Protein AF-A0AA88Z755-F1 (afdb_monomer_lite)

Sequence (89 aa):
MYEYVDHVLATYFGSSAETSEEEAISLLSGNIKNNEVFASGLRADVGRALQDSGYSWKDALEQYEVAFFDTEDDARSYAKRILWDSLFI

Secondary structure (DSSP, 8-state):
--HHHHHHIIIIISGGG-S-HHHHHHHHHHHHHH-HHHHHHHHHHHHHHHH-TT--HHHHHHHTTS---SSHHHHHHHHIIIIIGGG--

Radius of gyration: 11.94 Å; chains: 1; bounding box: 30×22×28 Å

Foldseek 3Di:
DLVLLLCLLQDQQFPVNPDDLVVSLVVLLVCVVVDVPSLVSLQVSLVVLLVDPPRQLQCSNVVRVRDHDPDSVVSSVVSCVSRVVSSVD

Structure (mmCIF, N/CA/C/O backbone):
data_AF-A0AA88Z755-F1
#
_entry.id   AF-A0AA88Z755-F1
#
loop_
_atom_site.group_PDB
_atom_site.id
_atom_site.type_symbol
_atom_site.label_atom_id
_atom_site.label_alt_id
_atom_site.label_comp_id
_atom_site.label_asym_id
_atom_site.label_entity_id
_atom_site.label_seq_id
_atom_site.pdbx_PDB_ins_code
_atom_site.Cartn_x
_atom_site.Cartn_y
_atom_site.Cartn_z
_atom_site.occupancy
_atom_site.B_iso_or_equiv
_atom_site.auth_seq_id
_atom_site.auth_comp_id
_atom_site.auth_asym_id
_atom_site.auth_atom_id
_atom_site.pdbx_PDB_model_num
ATOM 1 N N . MET A 1 1 ? -5.691 -10.582 -8.337 1.00 67.56 1 MET A N 1
ATOM 2 C CA . MET A 1 1 ? -4.632 -10.711 -7.322 1.00 67.56 1 MET A CA 1
ATOM 3 C C . MET A 1 1 ? -3.567 -9.699 -7.689 1.00 67.56 1 MET A C 1
ATOM 5 O O . MET A 1 1 ? -3.276 -9.599 -8.877 1.00 67.56 1 MET A O 1
ATOM 9 N N . TYR A 1 2 ? -3.117 -8.888 -6.738 1.00 87.25 2 TYR A N 1
ATOM 10 C CA . TYR A 1 2 ? -2.219 -7.760 -6.993 1.00 87.25 2 TYR A CA 1
ATOM 11 C C . TYR A 1 2 ? -0.806 -8.157 -6.580 1.00 87.25 2 TYR A C 1
ATOM 13 O O . TYR A 1 2 ? -0.317 -7.766 -5.526 1.00 87.25 2 TYR A O 1
ATOM 21 N N . GLU A 1 3 ? -0.178 -8.993 -7.406 1.00 88.44 3 GLU A N 1
ATOM 22 C CA . GLU A 1 3 ? 1.079 -9.673 -7.080 1.00 88.44 3 GLU A CA 1
ATOM 23 C C . GLU A 1 3 ? 2.205 -8.697 -6.721 1.00 88.44 3 GLU A C 1
ATOM 25 O O . GLU A 1 3 ? 3.018 -8.996 -5.848 1.00 88.44 3 GLU A O 1
ATOM 30 N N . TYR A 1 4 ? 2.244 -7.510 -7.337 1.00 90.00 4 TYR A N 1
ATOM 31 C CA . TYR A 1 4 ? 3.245 -6.498 -6.993 1.00 90.00 4 TYR A CA 1
ATOM 32 C C . TYR A 1 4 ? 2.983 -5.860 -5.627 1.00 90.00 4 TYR A C 1
ATOM 34 O O . TYR A 1 4 ? 3.933 -5.576 -4.901 1.00 90.00 4 TYR A O 1
ATOM 42 N N . VAL A 1 5 ? 1.714 -5.640 -5.270 1.00 90.44 5 VAL A N 1
ATOM 43 C CA . VAL A 1 5 ? 1.331 -5.102 -3.956 1.00 90.44 5 VAL A CA 1
ATOM 44 C C . VAL A 1 5 ? 1.666 -6.117 -2.873 1.00 90.44 5 VAL A C 1
ATOM 46 O O . VAL A 1 5 ? 2.393 -5.778 -1.945 1.00 90.44 5 VAL A O 1
ATOM 49 N N . ASP A 1 6 ? 1.222 -7.363 -3.035 1.00 89.75 6 ASP A N 1
ATOM 50 C CA . ASP A 1 6 ? 1.534 -8.470 -2.126 1.00 89.75 6 ASP A CA 1
ATOM 51 C C . ASP A 1 6 ? 3.047 -8.632 -1.941 1.00 89.75 6 ASP A C 1
ATOM 53 O O . ASP A 1 6 ? 3.546 -8.682 -0.818 1.00 89.75 6 ASP A O 1
ATOM 57 N N . HIS A 1 7 ? 3.805 -8.637 -3.043 1.00 89.75 7 HIS A N 1
ATOM 58 C CA . HIS A 1 7 ? 5.256 -8.759 -2.991 1.00 89.75 7 HIS A CA 1
ATOM 59 C C . HIS A 1 7 ? 5.910 -7.605 -2.227 1.00 89.75 7 HIS A C 1
ATOM 61 O O . HIS A 1 7 ? 6.812 -7.841 -1.423 1.00 89.75 7 HIS A O 1
ATOM 67 N N . VAL A 1 8 ? 5.469 -6.363 -2.451 1.00 89.81 8 VAL A N 1
ATOM 68 C CA . VAL A 1 8 ? 6.036 -5.199 -1.763 1.00 89.81 8 VAL A CA 1
ATOM 69 C C . VAL A 1 8 ? 5.700 -5.211 -0.280 1.00 89.81 8 VAL A C 1
ATOM 71 O O . VAL A 1 8 ? 6.593 -4.991 0.538 1.00 89.81 8 VAL A O 1
ATOM 74 N N . LEU A 1 9 ? 4.443 -5.489 0.066 1.00 90.06 9 LEU A N 1
ATOM 75 C CA . LEU A 1 9 ? 4.011 -5.573 1.456 1.00 90.06 9 LEU A CA 1
ATOM 76 C C . LEU A 1 9 ? 4.786 -6.669 2.187 1.00 90.06 9 LEU A C 1
ATOM 78 O O . LEU A 1 9 ? 5.392 -6.380 3.208 1.00 90.06 9 LEU A O 1
ATOM 82 N N . ALA A 1 10 ? 4.884 -7.874 1.625 1.00 88.88 10 ALA A N 1
ATOM 83 C CA . ALA A 1 10 ? 5.620 -8.979 2.237 1.00 88.88 10 ALA A CA 1
ATOM 84 C C . ALA A 1 10 ? 7.130 -8.714 2.379 1.00 88.88 10 ALA A C 1
ATOM 86 O O . ALA A 1 10 ? 7.740 -9.137 3.358 1.00 88.88 10 ALA A O 1
ATOM 87 N N . THR A 1 11 ? 7.741 -8.050 1.392 1.00 88.38 11 THR A N 1
ATOM 88 C CA . THR A 1 11 ? 9.207 -7.918 1.303 1.00 88.38 11 THR A CA 1
ATOM 89 C C . THR A 1 11 ? 9.743 -6.704 2.054 1.00 88.38 11 THR A C 1
ATOM 91 O O . THR A 1 11 ? 10.802 -6.798 2.669 1.00 88.38 11 THR A O 1
ATOM 94 N N . TYR A 1 12 ? 9.054 -5.562 1.977 1.00 87.44 12 TYR A N 1
ATOM 95 C CA . TYR A 1 12 ? 9.567 -4.286 2.493 1.00 87.44 12 TYR A CA 1
ATOM 96 C C . TYR A 1 12 ? 8.861 -3.817 3.760 1.00 87.44 12 TYR A C 1
ATOM 98 O O . TYR A 1 12 ? 9.502 -3.205 4.601 1.00 87.44 12 TYR A O 1
ATOM 106 N N . PHE A 1 13 ? 7.556 -4.059 3.889 1.00 85.81 13 PHE A N 1
ATOM 107 C CA . PHE A 1 13 ? 6.754 -3.474 4.971 1.00 85.81 13 PHE A CA 1
ATOM 108 C C . PHE A 1 13 ? 6.279 -4.492 6.004 1.00 85.81 13 PHE A C 1
ATOM 110 O O . PHE A 1 13 ? 5.814 -4.102 7.071 1.00 85.81 13 PHE A O 1
ATOM 117 N N . GLY A 1 14 ? 6.337 -5.781 5.681 1.00 83.19 14 GLY A N 1
ATOM 118 C CA . GLY A 1 14 ? 5.833 -6.828 6.549 1.00 83.19 14 GLY A CA 1
ATOM 119 C C . GLY A 1 14 ? 6.664 -6.947 7.818 1.00 83.19 14 GLY A C 1
ATOM 120 O O . GLY A 1 14 ? 7.826 -6.547 7.857 1.00 83.19 14 GLY A O 1
ATOM 121 N N . SER A 1 15 ? 6.099 -7.578 8.844 1.00 77.25 15 SER A N 1
ATOM 122 C CA . SER A 1 15 ? 6.764 -7.785 10.146 1.00 77.25 15 SER A CA 1
ATOM 123 C C . SER A 1 15 ? 8.131 -8.492 10.037 1.00 77.25 15 SER A C 1
ATOM 125 O O . SER A 1 15 ? 9.013 -8.324 10.876 1.00 77.25 15 SER A O 1
ATOM 127 N N . SER A 1 16 ? 8.359 -9.228 8.943 1.00 71.81 16 SER A N 1
ATOM 128 C CA . SER A 1 16 ? 9.641 -9.880 8.633 1.00 71.81 16 SER A CA 1
ATOM 129 C C . SER A 1 16 ? 10.729 -8.942 8.100 1.00 71.81 16 SER A C 1
ATOM 131 O O . SER A 1 16 ? 11.882 -9.354 8.013 1.00 71.81 16 SER A O 1
ATOM 133 N N . ALA A 1 17 ? 10.392 -7.715 7.702 1.00 69.81 17 ALA A N 1
ATOM 134 C CA . ALA A 1 17 ? 11.313 -6.826 7.005 1.00 69.81 17 ALA A CA 1
ATOM 135 C C . ALA A 1 17 ? 12.359 -6.179 7.930 1.00 69.81 17 ALA A C 1
ATOM 137 O O . ALA A 1 17 ? 13.277 -5.552 7.408 1.00 69.81 17 ALA A O 1
ATOM 138 N N . GLU A 1 18 ? 12.233 -6.307 9.263 1.00 74.94 18 GLU A N 1
ATOM 139 C CA . GLU A 1 18 ? 13.115 -5.729 10.308 1.00 74.94 18 GLU A CA 1
ATOM 140 C C . GLU A 1 18 ? 13.501 -4.246 10.090 1.00 74.94 18 GLU A C 1
ATOM 142 O O . GLU A 1 18 ? 14.426 -3.727 10.714 1.00 74.94 18 GLU A O 1
ATOM 147 N N . THR A 1 19 ? 12.785 -3.544 9.213 1.00 74.88 19 THR A N 1
ATOM 148 C CA . THR A 1 19 ? 13.103 -2.207 8.716 1.00 74.88 19 THR A CA 1
ATOM 149 C C . THR A 1 19 ? 11.991 -1.252 9.104 1.00 74.88 19 THR A C 1
ATOM 151 O O . THR A 1 19 ? 10.815 -1.611 9.165 1.00 74.88 19 THR A O 1
ATOM 154 N N . SER A 1 20 ? 12.369 -0.013 9.409 1.00 83.31 20 SER A N 1
ATOM 155 C CA . SER A 1 20 ? 11.382 1.031 9.693 1.00 83.31 20 SER A CA 1
ATOM 156 C C . SER A 1 20 ? 10.637 1.423 8.413 1.00 83.31 20 SER A C 1
ATOM 158 O O . SER A 1 20 ? 11.201 1.328 7.325 1.00 83.31 20 SER A O 1
ATOM 160 N N . GLU A 1 21 ? 9.410 1.944 8.532 1.00 83.88 21 GLU A N 1
ATOM 161 C CA . GLU A 1 21 ? 8.605 2.416 7.386 1.00 83.88 21 GLU A CA 1
ATOM 162 C C . GLU A 1 21 ? 9.407 3.347 6.456 1.00 83.88 21 GLU A C 1
ATOM 164 O O . GLU A 1 21 ? 9.366 3.202 5.238 1.00 83.88 21 GLU A O 1
ATOM 169 N N . GLU A 1 22 ? 10.197 4.266 7.020 1.00 84.06 22 GLU A N 1
ATOM 170 C CA . GLU A 1 22 ? 11.028 5.194 6.242 1.00 84.06 22 GLU A CA 1
ATOM 171 C C . GLU A 1 22 ? 12.144 4.487 5.454 1.00 84.06 22 GLU A C 1
ATOM 173 O O . GLU A 1 22 ? 12.430 4.850 4.310 1.00 84.06 22 GLU A O 1
ATOM 178 N N . GLU A 1 23 ? 12.760 3.451 6.030 1.00 86.12 23 GLU A N 1
ATOM 179 C CA . GLU A 1 23 ? 13.761 2.640 5.330 1.00 86.12 23 GLU A CA 1
ATOM 180 C C . GLU A 1 23 ? 13.114 1.796 4.234 1.00 86.12 23 GLU A C 1
ATOM 182 O O . GLU A 1 23 ? 13.633 1.749 3.118 1.00 86.12 23 GLU A O 1
ATOM 187 N N . ALA A 1 24 ? 11.953 1.203 4.512 1.00 87.75 24 ALA A N 1
ATOM 188 C CA . ALA A 1 24 ? 11.168 0.454 3.538 1.00 87.75 24 ALA A CA 1
ATOM 189 C C . ALA A 1 24 ? 10.782 1.328 2.334 1.00 87.75 24 ALA A C 1
ATOM 191 O O . ALA A 1 24 ? 10.981 0.922 1.187 1.00 87.75 24 ALA A O 1
ATOM 192 N N . ILE A 1 25 ? 10.319 2.561 2.574 1.00 87.69 25 ILE A N 1
ATOM 193 C CA . ILE A 1 25 ? 10.020 3.548 1.523 1.00 87.69 25 ILE A CA 1
ATOM 194 C C . ILE A 1 25 ? 11.277 3.887 0.719 1.00 87.69 25 ILE A C 1
ATOM 196 O O . ILE A 1 25 ? 11.222 3.953 -0.511 1.00 87.69 25 ILE A O 1
ATOM 200 N N . SER A 1 26 ? 12.418 4.082 1.383 1.00 87.56 26 SER A N 1
ATOM 201 C CA . SER A 1 26 ? 13.687 4.396 0.717 1.00 87.56 26 SER A CA 1
ATOM 202 C C . SER A 1 26 ? 14.169 3.241 -0.172 1.00 87.56 26 SER A C 1
ATOM 204 O O . SER A 1 26 ? 14.534 3.453 -1.333 1.00 87.56 26 SER A O 1
ATOM 206 N N . LEU A 1 27 ? 14.089 2.001 0.322 1.00 88.44 27 LEU A N 1
ATOM 207 C CA . LEU A 1 27 ? 14.419 0.783 -0.425 1.00 88.44 27 LEU A CA 1
ATOM 208 C C . LEU A 1 27 ? 13.476 0.570 -1.612 1.00 88.44 27 LEU A C 1
ATOM 210 O O . LEU A 1 27 ? 13.936 0.303 -2.727 1.00 88.44 27 LEU A O 1
ATOM 214 N N . LEU A 1 28 ? 12.170 0.735 -1.394 1.00 88.94 28 LEU A N 1
ATOM 215 C CA . LEU A 1 28 ? 11.156 0.653 -2.439 1.00 88.94 28 LEU A CA 1
ATOM 216 C C . LEU A 1 28 ? 11.414 1.705 -3.525 1.00 88.94 28 LEU A C 1
ATOM 218 O O . LEU A 1 28 ? 11.473 1.366 -4.705 1.00 88.94 28 LEU A O 1
ATOM 222 N N . SER A 1 29 ? 11.633 2.961 -3.132 1.00 87.50 29 SER A N 1
ATOM 223 C CA . SER A 1 29 ? 11.927 4.072 -4.047 1.00 87.50 29 SER A CA 1
ATOM 224 C C . SER A 1 29 ? 13.208 3.822 -4.844 1.00 87.50 29 SER A C 1
ATOM 226 O O . SER A 1 29 ? 13.261 4.084 -6.046 1.00 87.50 29 SER A O 1
ATOM 228 N N . GLY A 1 30 ? 14.238 3.262 -4.204 1.00 88.44 30 GLY A N 1
ATOM 229 C CA . GLY A 1 30 ? 15.456 2.820 -4.873 1.00 88.44 30 GLY A CA 1
ATOM 230 C C . GLY A 1 30 ? 15.177 1.748 -5.927 1.00 88.44 30 GLY A C 1
ATOM 231 O O . GLY A 1 30 ? 15.671 1.851 -7.050 1.00 88.44 30 GLY A O 1
ATOM 232 N N . ASN A 1 31 ? 14.353 0.748 -5.610 1.00 88.38 31 ASN A N 1
ATOM 233 C CA . ASN A 1 31 ? 14.003 -0.313 -6.553 1.00 88.38 31 ASN A CA 1
ATOM 234 C C . ASN A 1 31 ? 13.162 0.215 -7.731 1.00 88.38 31 ASN A C 1
ATOM 236 O O . ASN A 1 31 ? 13.473 -0.070 -8.884 1.00 88.38 31 ASN A O 1
ATOM 240 N N . ILE A 1 32 ? 12.171 1.071 -7.460 1.00 88.44 32 ILE A N 1
ATOM 241 C CA . ILE A 1 32 ? 11.355 1.762 -8.475 1.00 88.44 32 ILE A CA 1
ATOM 242 C C . ILE A 1 32 ? 12.247 2.559 -9.440 1.00 88.44 32 ILE A C 1
ATOM 244 O O . ILE A 1 32 ? 12.063 2.479 -10.653 1.00 88.44 32 ILE A O 1
ATOM 248 N N . LYS A 1 33 ? 13.247 3.289 -8.925 1.00 86.94 33 LYS A N 1
ATOM 249 C CA . LYS A 1 33 ? 14.179 4.088 -9.744 1.00 86.94 33 LYS A CA 1
ATOM 250 C C . LYS A 1 33 ? 15.116 3.238 -10.601 1.00 86.94 33 LYS A C 1
ATOM 252 O O . LYS A 1 33 ? 15.501 3.671 -11.683 1.00 86.94 33 LYS A O 1
ATOM 257 N N . ASN A 1 34 ? 15.487 2.047 -10.134 1.00 88.06 34 ASN A N 1
ATOM 258 C CA . ASN A 1 34 ? 16.394 1.151 -10.855 1.00 88.06 34 ASN A CA 1
ATOM 259 C C . ASN A 1 34 ? 15.671 0.175 -11.798 1.00 88.06 34 ASN A C 1
ATOM 261 O O . ASN A 1 34 ? 16.308 -0.383 -12.691 1.00 88.06 34 ASN A O 1
ATOM 265 N N . ASN A 1 35 ? 14.365 -0.047 -11.622 1.00 89.25 35 ASN A N 1
ATOM 266 C CA . ASN A 1 35 ? 13.602 -1.037 -12.376 1.00 89.25 35 ASN A CA 1
ATOM 267 C C . ASN A 1 35 ? 12.249 -0.481 -12.851 1.00 89.25 35 ASN A C 1
ATOM 269 O O . ASN A 1 35 ? 11.228 -0.575 -12.170 1.00 89.25 35 ASN A O 1
ATOM 273 N N . GLU A 1 36 ? 12.236 0.042 -14.079 1.00 87.44 36 GLU A N 1
ATOM 274 C CA . GLU A 1 36 ? 11.043 0.631 -14.701 1.00 87.44 36 GLU A CA 1
ATOM 275 C C . GLU A 1 36 ? 9.903 -0.386 -14.902 1.00 87.44 36 GLU A C 1
ATOM 277 O O . GLU A 1 36 ? 8.728 -0.043 -14.761 1.00 87.44 36 GLU A O 1
ATOM 282 N N . VAL A 1 37 ? 10.228 -1.6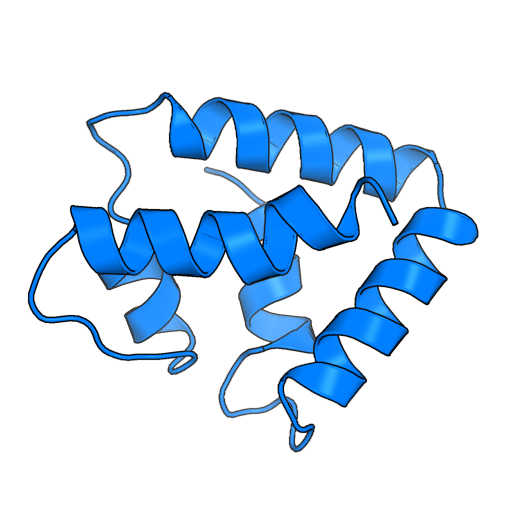55 -15.177 1.00 89.81 37 VAL A N 1
ATOM 283 C CA . VAL A 1 37 ? 9.224 -2.722 -15.341 1.00 89.81 37 VAL A CA 1
ATOM 284 C C . VAL A 1 37 ? 8.498 -2.967 -14.022 1.00 89.81 37 VAL A C 1
ATOM 286 O O . VAL A 1 37 ? 7.268 -3.033 -13.991 1.00 89.81 37 VAL A O 1
ATOM 289 N N . PHE A 1 38 ? 9.254 -3.048 -12.927 1.00 89.38 38 PHE A N 1
ATOM 290 C CA . PHE A 1 38 ? 8.704 -3.179 -11.584 1.00 89.38 38 PHE A CA 1
ATOM 291 C C . PHE A 1 38 ? 7.865 -1.956 -11.195 1.00 89.38 38 PHE A C 1
ATOM 293 O O . PHE A 1 38 ? 6.734 -2.113 -10.742 1.00 89.38 38 PHE A O 1
ATOM 300 N N . ALA A 1 39 ? 8.373 -0.745 -11.439 1.00 89.62 39 ALA A N 1
ATOM 301 C CA . ALA A 1 39 ? 7.660 0.502 -11.166 1.00 89.62 39 ALA A CA 1
ATOM 302 C C . ALA A 1 39 ? 6.310 0.578 -11.897 1.00 89.62 39 ALA A C 1
ATOM 304 O O . ALA A 1 39 ? 5.288 0.928 -11.306 1.00 89.62 39 ALA A O 1
ATOM 305 N N . SER A 1 40 ? 6.295 0.224 -13.184 1.00 90.50 40 SER A N 1
ATOM 306 C CA . SER A 1 40 ? 5.084 0.215 -14.006 1.00 90.50 40 SER A CA 1
ATOM 307 C C . SER A 1 40 ? 4.072 -0.830 -13.523 1.00 90.50 40 SER A C 1
ATOM 309 O O . SER A 1 40 ? 2.886 -0.518 -13.389 1.00 90.50 40 SER A O 1
ATOM 311 N N . GLY A 1 41 ? 4.538 -2.040 -13.187 1.00 91.50 41 GLY A N 1
ATOM 312 C CA . GLY A 1 41 ? 3.707 -3.111 -12.629 1.00 91.50 41 GLY A CA 1
ATOM 313 C C . GLY A 1 41 ? 3.082 -2.729 -11.289 1.00 91.50 41 GLY A C 1
ATOM 314 O O . GLY A 1 41 ? 1.861 -2.777 -11.142 1.00 91.50 41 GLY A O 1
ATOM 315 N N . LEU A 1 42 ? 3.897 -2.239 -10.351 1.00 91.31 42 LEU A N 1
ATOM 316 C CA . LEU A 1 42 ? 3.435 -1.780 -9.043 1.00 91.31 42 LEU A CA 1
ATOM 317 C C . LEU A 1 42 ? 2.430 -0.632 -9.169 1.00 91.31 42 LEU A C 1
ATOM 319 O O . LEU A 1 42 ? 1.383 -0.657 -8.530 1.00 91.31 42 LEU A O 1
ATOM 323 N N . ARG A 1 43 ? 2.690 0.353 -10.035 1.00 90.94 43 ARG A N 1
ATOM 324 C CA . ARG A 1 43 ? 1.759 1.465 -10.266 1.00 90.94 43 ARG A CA 1
ATOM 325 C C . ARG A 1 43 ? 0.423 0.995 -10.833 1.00 90.94 43 ARG A C 1
ATOM 327 O O . ARG A 1 43 ? -0.619 1.519 -10.437 1.00 90.94 43 ARG A O 1
ATOM 334 N N . ALA A 1 44 ? 0.436 0.037 -11.756 1.00 91.75 44 ALA A N 1
ATOM 335 C CA . ALA A 1 44 ? -0.787 -0.525 -12.313 1.00 91.75 44 ALA A CA 1
ATOM 336 C C . ALA A 1 44 ? -1.588 -1.293 -11.252 1.00 91.75 44 ALA A C 1
ATOM 338 O O . ALA A 1 44 ? -2.798 -1.087 -11.149 1.00 91.75 44 ALA A O 1
ATOM 339 N N . ASP A 1 45 ? -0.925 -2.123 -10.446 1.00 92.81 45 ASP A N 1
ATOM 340 C CA . ASP A 1 45 ? -1.570 -2.913 -9.396 1.00 92.81 45 ASP A CA 1
ATOM 341 C C . ASP A 1 45 ? -2.112 -2.037 -8.270 1.00 92.81 45 ASP A C 1
ATOM 343 O O . ASP A 1 45 ? -3.298 -2.127 -7.963 1.00 92.81 45 ASP A O 1
ATOM 347 N N . VAL A 1 46 ? -1.304 -1.122 -7.722 1.00 91.81 46 VAL A N 1
ATOM 348 C CA . VAL A 1 46 ? -1.750 -0.172 -6.689 1.00 91.81 46 VAL A CA 1
ATOM 349 C C . VAL A 1 46 ? -2.902 0.678 -7.223 1.00 91.81 46 VAL A C 1
ATOM 351 O O . VAL A 1 46 ? -3.910 0.850 -6.545 1.00 91.81 46 VAL A O 1
ATOM 354 N N . GLY A 1 47 ? -2.803 1.173 -8.460 1.00 91.12 47 GLY A N 1
ATOM 355 C CA . GLY A 1 47 ? -3.861 1.972 -9.076 1.00 91.12 47 GLY A CA 1
ATOM 356 C C . GLY A 1 47 ? -5.185 1.215 -9.203 1.00 91.12 47 GLY A C 1
ATOM 357 O O . GLY A 1 47 ? -6.239 1.781 -8.916 1.00 91.12 47 GLY A O 1
ATOM 358 N N . ARG A 1 48 ? -5.140 -0.066 -9.589 1.00 92.00 48 ARG A N 1
ATOM 359 C CA . ARG A 1 48 ? -6.330 -0.926 -9.659 1.00 92.00 48 ARG A CA 1
ATOM 360 C C . ARG A 1 48 ? -6.867 -1.255 -8.270 1.00 92.00 48 ARG A C 1
ATOM 362 O O . ARG A 1 48 ? -8.058 -1.091 -8.056 1.00 92.00 48 ARG A O 1
ATOM 369 N N . ALA A 1 49 ? -6.008 -1.652 -7.335 1.00 91.25 49 ALA A N 1
ATOM 370 C CA . ALA A 1 49 ? -6.388 -2.013 -5.971 1.00 91.25 49 ALA A CA 1
ATOM 371 C C . ALA A 1 49 ? -6.993 -0.832 -5.189 1.00 91.25 49 ALA A C 1
ATOM 373 O O . ALA A 1 49 ? -7.891 -1.013 -4.377 1.00 91.25 49 ALA A O 1
ATOM 374 N N . LEU A 1 50 ? -6.550 0.403 -5.452 1.00 89.75 50 LEU A N 1
ATOM 375 C CA . LEU A 1 50 ? -7.137 1.606 -4.848 1.00 89.75 50 LEU A CA 1
ATOM 376 C C . LEU A 1 50 ? -8.528 1.949 -5.408 1.00 89.75 50 LEU A C 1
ATOM 378 O O . LEU A 1 50 ? -9.307 2.627 -4.736 1.00 89.75 50 LEU A O 1
ATOM 382 N N . GLN A 1 51 ? -8.820 1.534 -6.643 1.00 89.56 51 GLN A N 1
ATOM 383 C CA . GLN A 1 51 ? -10.114 1.739 -7.303 1.00 89.56 51 GLN A CA 1
ATOM 384 C C . GLN A 1 51 ? -11.072 0.558 -7.107 1.00 89.56 51 GLN A C 1
ATOM 386 O O . GLN A 1 51 ? -12.278 0.710 -7.306 1.00 89.56 51 GLN A O 1
ATOM 391 N N . ASP A 1 52 ? -10.553 -0.602 -6.717 1.00 90.56 52 ASP A N 1
ATOM 392 C CA . ASP A 1 52 ? -11.334 -1.799 -6.452 1.00 90.56 52 ASP A CA 1
ATOM 393 C C . ASP A 1 52 ? -11.997 -1.702 -5.073 1.00 90.56 52 ASP A C 1
ATOM 395 O O . ASP A 1 52 ? -11.339 -1.667 -4.040 1.00 90.56 52 ASP A O 1
ATOM 399 N N . SER A 1 53 ? -13.329 -1.630 -5.062 1.00 84.75 53 SER A N 1
ATOM 400 C CA . SER A 1 53 ? -14.118 -1.573 -3.822 1.00 84.75 53 SER A CA 1
ATOM 401 C C . SER A 1 53 ? -14.312 -2.946 -3.166 1.00 84.75 53 SER A C 1
ATOM 403 O O . SER A 1 53 ? -14.848 -3.019 -2.065 1.00 84.75 53 SER A O 1
ATOM 405 N N . GLY A 1 54 ? -13.948 -4.029 -3.858 1.00 87.31 54 GLY A N 1
ATOM 406 C CA . GLY A 1 54 ? -13.960 -5.397 -3.344 1.00 87.31 54 GLY A CA 1
ATOM 407 C C . GLY A 1 54 ? -12.605 -5.855 -2.805 1.00 87.31 54 GLY A C 1
ATOM 408 O O . GLY A 1 54 ? -12.528 -6.937 -2.226 1.00 87.31 54 GLY A O 1
ATOM 409 N N . TYR A 1 55 ? -11.549 -5.060 -2.984 1.00 90.25 55 TYR A N 1
ATOM 410 C CA . TYR A 1 55 ? -10.252 -5.322 -2.378 1.00 90.25 55 TYR A CA 1
ATOM 411 C C . TYR A 1 55 ? -10.216 -4.770 -0.954 1.00 90.25 55 TYR A C 1
ATOM 413 O O . TYR A 1 55 ? -10.515 -3.595 -0.757 1.00 90.25 55 TYR A O 1
ATOM 421 N N . SER A 1 56 ? -9.846 -5.610 0.019 1.00 91.31 56 SER A N 1
ATOM 422 C CA . SER A 1 56 ? -9.661 -5.167 1.401 1.00 91.31 56 SER A CA 1
ATOM 423 C C . SER A 1 56 ? -8.187 -4.903 1.693 1.00 91.31 56 SER A C 1
ATOM 425 O O . SER A 1 56 ? -7.379 -5.818 1.857 1.00 91.31 56 SER A O 1
ATOM 427 N N . TRP A 1 57 ? -7.848 -3.622 1.774 1.00 92.19 57 TRP A N 1
ATOM 428 C CA . TRP A 1 57 ? -6.563 -3.130 2.243 1.00 92.19 57 TRP A CA 1
ATOM 429 C C . TRP A 1 57 ? -6.320 -3.483 3.703 1.00 92.19 57 TRP A C 1
ATOM 431 O O . TRP A 1 57 ? -5.169 -3.719 4.056 1.00 92.19 57 TRP A O 1
ATOM 441 N N . LYS A 1 58 ? -7.367 -3.557 4.535 1.00 93.38 58 LYS A N 1
ATOM 442 C CA . LYS A 1 58 ? -7.241 -4.075 5.902 1.00 93.38 58 LYS A CA 1
ATOM 443 C C . LYS A 1 58 ? -6.689 -5.492 5.910 1.00 93.38 58 LYS A C 1
ATOM 445 O O . LYS A 1 58 ? -5.583 -5.682 6.399 1.00 93.38 58 LYS A O 1
ATOM 450 N N . ASP A 1 59 ? -7.390 -6.442 5.290 1.00 91.62 59 ASP A N 1
ATOM 451 C CA . ASP A 1 59 ? -6.937 -7.836 5.244 1.00 91.62 59 ASP A CA 1
ATOM 452 C C . ASP A 1 59 ? -5.532 -7.957 4.643 1.00 91.62 59 ASP A C 1
ATOM 454 O O . ASP A 1 59 ? -4.707 -8.693 5.172 1.00 91.62 59 ASP A O 1
ATOM 458 N N . ALA A 1 60 ? -5.224 -7.204 3.582 1.00 90.56 60 ALA A N 1
ATOM 459 C CA . ALA A 1 60 ? -3.900 -7.237 2.965 1.00 90.56 60 ALA A CA 1
ATOM 460 C C . ALA A 1 60 ? -2.789 -6.737 3.907 1.00 90.56 60 ALA A C 1
ATOM 462 O O . ALA A 1 60 ? -1.742 -7.366 4.022 1.00 90.56 60 ALA A O 1
AT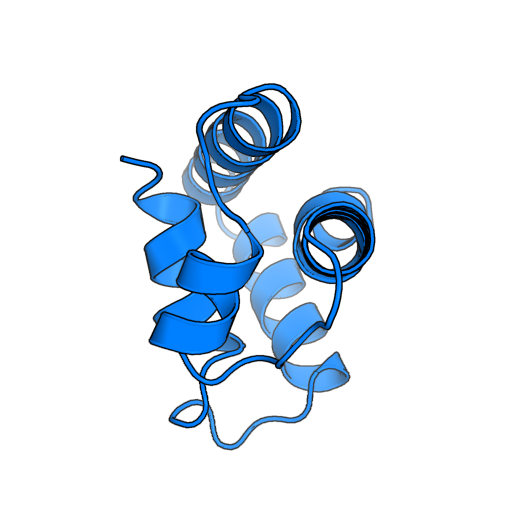OM 463 N N . LEU A 1 61 ? -2.994 -5.611 4.595 1.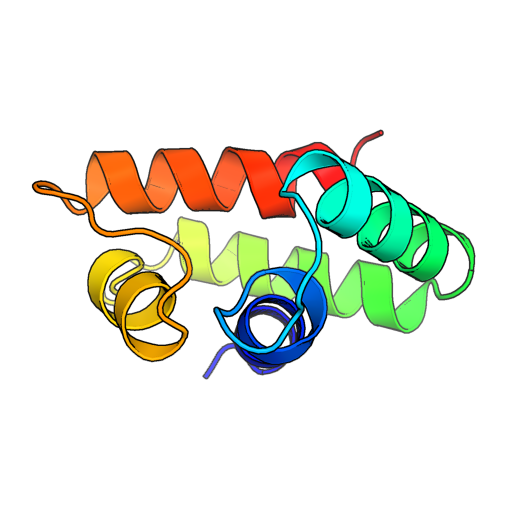00 90.56 61 LEU A N 1
ATOM 464 C CA . LEU A 1 61 ? -2.000 -5.059 5.522 1.00 90.56 61 LEU A CA 1
ATOM 465 C C . LEU A 1 61 ? -1.872 -5.914 6.788 1.00 90.56 61 LEU A C 1
ATOM 467 O O . LEU A 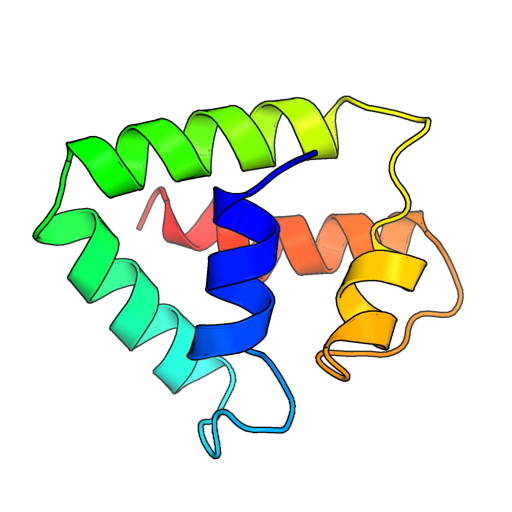1 61 ? -0.760 -6.107 7.278 1.00 90.56 61 LEU A O 1
ATOM 471 N N . GLU A 1 62 ? -2.982 -6.461 7.283 1.00 90.88 62 GLU A N 1
ATOM 472 C CA . GLU A 1 62 ? -3.016 -7.362 8.437 1.00 90.88 62 GLU A CA 1
ATOM 473 C C . GLU A 1 62 ? -2.365 -8.716 8.118 1.00 90.88 62 GLU A C 1
ATOM 475 O O . GLU A 1 62 ? -1.627 -9.245 8.945 1.00 90.88 62 GLU A O 1
ATOM 480 N N . GLN A 1 63 ? -2.562 -9.251 6.908 1.00 89.50 63 GLN A N 1
ATOM 481 C CA . GLN A 1 63 ? -1.966 -10.512 6.453 1.00 89.50 63 GLN A CA 1
ATOM 482 C C . GLN A 1 63 ? -0.437 -10.493 6.514 1.00 89.50 63 GLN A C 1
ATOM 484 O O . GLN A 1 63 ? 0.178 -11.504 6.851 1.00 89.50 63 GLN A O 1
ATOM 489 N N . TYR A 1 64 ? 0.167 -9.354 6.180 1.00 88.00 64 TYR A N 1
ATOM 490 C CA . TYR A 1 64 ? 1.615 -9.159 6.244 1.00 88.00 64 TYR A CA 1
ATOM 491 C C . TYR A 1 64 ? 2.072 -8.512 7.556 1.00 88.00 64 TYR A C 1
ATOM 493 O O . TYR A 1 64 ? 3.251 -8.188 7.698 1.00 88.00 64 TYR A O 1
ATOM 501 N N . GLU A 1 65 ? 1.153 -8.332 8.512 1.00 85.81 65 GLU A N 1
ATOM 502 C CA . GLU A 1 65 ? 1.393 -7.691 9.808 1.00 85.81 65 GLU A CA 1
ATOM 503 C C . GLU A 1 65 ? 2.054 -6.305 9.672 1.00 85.81 65 GLU A C 1
ATOM 505 O O . GLU A 1 65 ? 2.865 -5.902 10.501 1.00 85.81 65 GLU A O 1
ATOM 510 N N . VAL A 1 66 ? 1.719 -5.578 8.602 1.00 86.88 66 VAL A N 1
ATOM 511 C CA . VAL A 1 66 ? 2.268 -4.249 8.295 1.00 86.88 66 VAL A CA 1
ATOM 512 C C . VAL A 1 66 ? 1.684 -3.217 9.253 1.00 86.88 66 VAL A C 1
ATOM 514 O O . VAL A 1 66 ? 2.406 -2.461 9.898 1.00 86.88 66 VAL A O 1
ATOM 517 N N . ALA A 1 67 ? 0.353 -3.172 9.329 1.00 85.69 67 ALA A N 1
ATOM 518 C CA . ALA A 1 67 ? -0.388 -2.269 10.195 1.00 85.69 67 ALA A CA 1
ATOM 519 C C . ALA A 1 67 ? -1.848 -2.724 10.330 1.00 85.69 67 ALA A C 1
ATOM 521 O O . ALA A 1 67 ? -2.425 -3.295 9.406 1.00 85.69 67 ALA A O 1
ATOM 522 N N . PHE A 1 68 ? -2.447 -2.422 11.483 1.00 87.88 68 PHE A N 1
ATOM 523 C CA . PHE A 1 68 ? -3.827 -2.769 11.817 1.00 87.88 68 PHE A CA 1
ATOM 524 C C . PHE A 1 68 ? -4.680 -1.500 11.844 1.00 87.88 68 PHE A C 1
ATOM 526 O O . PHE A 1 68 ? -4.342 -0.540 12.539 1.00 87.88 68 PHE A O 1
ATOM 533 N N . PHE A 1 69 ? -5.795 -1.499 11.115 1.00 91.50 69 PHE A N 1
ATOM 534 C CA . PHE A 1 69 ? -6.694 -0.347 11.013 1.00 91.50 69 PHE A CA 1
ATOM 535 C C . PHE A 1 69 ? -8.115 -0.716 11.421 1.00 91.50 69 PHE A C 1
ATOM 537 O O . PHE A 1 69 ? -8.589 -1.822 11.169 1.00 91.50 69 PHE A O 1
ATOM 544 N N . ASP A 1 70 ? -8.832 0.236 12.016 1.00 87.00 70 ASP A N 1
ATOM 545 C CA . ASP A 1 70 ? -10.232 0.024 12.390 1.00 87.00 70 ASP A CA 1
ATOM 546 C C . ASP A 1 70 ? -11.136 0.059 11.147 1.00 87.00 70 ASP A C 1
ATOM 548 O O . ASP A 1 70 ? -11.963 -0.836 10.948 1.00 87.00 70 ASP A O 1
ATOM 552 N N . THR A 1 71 ? -10.884 1.003 10.23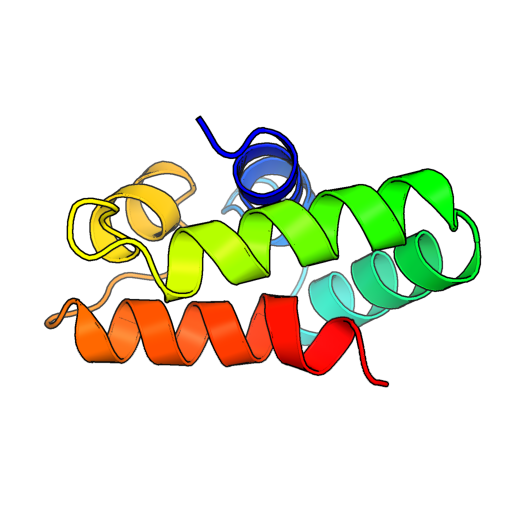2 1.00 90.44 71 THR A N 1
ATOM 553 C CA . THR A 1 71 ? -11.659 1.183 8.999 1.00 90.44 71 THR A CA 1
ATOM 554 C C . THR A 1 71 ? -10.867 0.847 7.735 1.00 90.44 71 THR A C 1
ATOM 556 O O . THR A 1 71 ? -9.648 1.002 7.665 1.00 90.44 71 THR A O 1
ATOM 559 N N . GLU A 1 72 ? -11.586 0.394 6.709 1.00 91.25 72 GLU A N 1
ATOM 560 C CA . GLU A 1 72 ? -11.022 0.121 5.383 1.00 91.25 72 GLU A CA 1
ATOM 561 C C . GLU A 1 72 ? -10.517 1.399 4.692 1.00 91.25 72 GLU A C 1
ATOM 563 O O . GLU A 1 72 ? -9.536 1.364 3.952 1.00 91.25 72 GLU A O 1
ATOM 568 N N . ASP A 1 73 ? -11.143 2.549 4.960 1.00 90.25 73 ASP A N 1
ATOM 569 C CA . ASP A 1 73 ? -10.718 3.823 4.375 1.00 90.25 73 ASP A CA 1
ATOM 570 C C . ASP A 1 73 ? -9.376 4.304 4.948 1.00 90.25 73 ASP A C 1
ATOM 572 O O . ASP A 1 73 ? -8.531 4.793 4.191 1.00 90.25 73 ASP A O 1
ATOM 576 N N . ASP A 1 74 ? -9.140 4.093 6.249 1.00 92.00 74 ASP A N 1
ATOM 577 C CA . ASP A 1 74 ? -7.848 4.354 6.892 1.00 92.00 74 ASP A CA 1
ATOM 578 C C . ASP A 1 74 ? -6.753 3.442 6.324 1.00 92.00 74 ASP A C 1
ATOM 580 O O . ASP A 1 74 ? -5.700 3.934 5.912 1.00 92.00 74 ASP A O 1
ATOM 584 N N . ALA A 1 75 ? -7.023 2.135 6.219 1.00 92.12 75 ALA A N 1
ATOM 585 C CA . ALA A 1 75 ? -6.094 1.165 5.634 1.00 92.12 75 ALA A CA 1
ATOM 586 C C . ALA A 1 75 ? -5.724 1.530 4.192 1.00 92.12 75 ALA A C 1
ATOM 588 O O . ALA A 1 75 ? -4.548 1.584 3.826 1.00 92.12 75 ALA A O 1
ATOM 589 N N . ARG A 1 76 ? -6.729 1.860 3.376 1.00 92.50 76 ARG A N 1
ATOM 590 C CA . ARG A 1 76 ? -6.534 2.300 1.993 1.00 92.50 76 ARG A CA 1
ATOM 591 C C . ARG A 1 76 ? -5.731 3.595 1.916 1.00 92.50 76 ARG A C 1
ATOM 593 O O . ARG A 1 76 ? -4.845 3.721 1.070 1.00 92.50 76 ARG A O 1
ATOM 600 N N . SER A 1 77 ? -6.035 4.569 2.770 1.00 92.12 77 SER A N 1
ATOM 601 C CA . SER A 1 77 ? -5.322 5.850 2.815 1.00 92.12 77 SER A CA 1
ATOM 602 C C . SER A 1 77 ? -3.860 5.665 3.213 1.00 92.12 77 SER A C 1
ATOM 604 O O . SER A 1 77 ? -2.978 6.273 2.603 1.00 92.12 77 SER A O 1
ATOM 606 N N . TYR A 1 78 ? -3.590 4.780 4.171 1.00 91.25 78 TYR A N 1
ATOM 607 C CA . TYR A 1 78 ? -2.238 4.412 4.567 1.00 91.25 78 TYR A CA 1
ATOM 608 C C . TYR A 1 78 ? -1.484 3.707 3.436 1.00 91.25 78 TYR A C 1
ATOM 610 O O . TYR A 1 78 ? -0.410 4.166 3.050 1.00 91.25 78 TYR A O 1
ATOM 618 N N . ALA A 1 79 ? -2.066 2.669 2.829 1.00 90.81 79 ALA A N 1
ATOM 619 C CA . ALA A 1 79 ? -1.458 1.956 1.706 1.00 90.81 79 ALA A CA 1
ATOM 620 C C . ALA A 1 79 ? -1.163 2.885 0.523 1.00 90.81 79 ALA A C 1
ATOM 622 O O . ALA A 1 79 ? -0.098 2.816 -0.090 1.00 90.81 79 ALA A O 1
ATOM 623 N N . LYS A 1 80 ? -2.076 3.816 0.227 1.00 91.31 80 LYS A N 1
ATOM 624 C CA . LYS A 1 80 ? -1.837 4.869 -0.759 1.00 91.31 80 LYS A CA 1
ATOM 625 C C . LYS A 1 80 ? -0.632 5.725 -0.366 1.00 91.31 80 LYS A C 1
ATOM 627 O O . LYS A 1 80 ? 0.195 6.015 -1.218 1.00 91.31 80 LYS A O 1
ATOM 632 N N . ARG A 1 81 ? -0.485 6.110 0.900 1.00 89.50 81 ARG A N 1
ATOM 633 C CA . ARG A 1 81 ? 0.674 6.895 1.343 1.00 89.50 81 ARG A CA 1
ATOM 634 C C . ARG A 1 81 ? 1.987 6.135 1.148 1.00 89.50 81 ARG A C 1
ATOM 636 O O . ARG A 1 81 ? 2.909 6.680 0.562 1.00 89.50 81 ARG A O 1
ATOM 643 N N . ILE A 1 82 ? 2.069 4.883 1.589 1.00 87.94 82 ILE A N 1
ATOM 644 C CA . ILE A 1 82 ? 3.334 4.132 1.553 1.00 87.94 82 ILE A CA 1
ATOM 645 C C . ILE A 1 82 ? 3.684 3.593 0.157 1.00 87.94 82 ILE A C 1
ATOM 647 O O . ILE A 1 82 ? 4.858 3.542 -0.202 1.00 87.94 82 ILE A O 1
ATOM 651 N N . LEU A 1 83 ? 2.691 3.222 -0.658 1.00 89.19 83 LEU A N 1
ATOM 652 C CA . LEU A 1 83 ? 2.908 2.651 -1.992 1.00 89.19 83 LEU A CA 1
ATOM 653 C C . LEU A 1 83 ? 2.772 3.697 -3.096 1.00 89.19 83 LEU A C 1
ATOM 655 O O . LEU A 1 83 ? 3.643 3.808 -3.955 1.00 89.19 83 LEU A O 1
ATOM 659 N N . TRP A 1 84 ? 1.667 4.450 -3.106 1.00 88.62 84 TRP A N 1
ATOM 660 C CA . TRP A 1 84 ? 1.375 5.390 -4.188 1.00 88.62 84 TRP A CA 1
ATOM 661 C C . TRP A 1 84 ? 2.253 6.630 -4.109 1.00 88.62 84 TRP A C 1
ATOM 663 O O . TRP A 1 84 ? 2.787 7.020 -5.135 1.00 88.62 84 TRP A O 1
ATOM 673 N N . ASP A 1 85 ? 2.449 7.227 -2.933 1.00 86.12 85 ASP A N 1
ATOM 674 C CA . ASP A 1 85 ? 3.299 8.423 -2.808 1.00 86.12 85 ASP A CA 1
ATOM 675 C C . ASP A 1 85 ? 4.756 8.118 -3.201 1.00 86.12 85 ASP A C 1
ATOM 677 O O . ASP A 1 85 ? 5.356 8.844 -3.992 1.00 86.12 85 ASP A O 1
ATOM 681 N N . SER A 1 86 ? 5.262 6.949 -2.793 1.00 81.81 86 SER A N 1
ATOM 682 C CA . SER A 1 86 ? 6.587 6.421 -3.158 1.00 81.81 86 SER A CA 1
ATOM 683 C C . SER A 1 86 ? 6.815 6.262 -4.667 1.00 81.81 86 SER A C 1
ATOM 685 O O . SER A 1 86 ? 7.956 6.257 -5.123 1.00 81.81 86 SER A O 1
ATOM 687 N N . LEU A 1 87 ? 5.751 6.153 -5.471 1.00 78.62 87 LEU A N 1
ATOM 688 C CA . LEU A 1 87 ? 5.843 6.078 -6.935 1.00 78.62 87 LEU A CA 1
ATOM 689 C C . LEU A 1 87 ? 6.026 7.448 -7.612 1.00 78.62 87 LEU A C 1
ATOM 691 O O . LEU A 1 87 ? 6.339 7.485 -8.803 1.00 78.62 87 LEU A O 1
ATOM 695 N N . PHE A 1 88 ? 5.812 8.558 -6.899 1.00 73.50 88 PHE A N 1
ATOM 696 C CA . PHE A 1 88 ? 5.902 9.922 -7.443 1.00 73.50 88 PHE A CA 1
ATOM 697 C C . PHE A 1 88 ? 7.007 10.779 -6.791 1.00 73.50 88 PHE A C 1
ATOM 699 O O . PHE A 1 88 ? 7.049 11.983 -7.052 1.00 73.50 88 PHE A O 1
ATOM 706 N N . ILE A 1 89 ? 7.902 10.172 -5.994 1.00 62.31 89 ILE A N 1
ATOM 707 C CA . ILE A 1 89 ? 9.029 10.821 -5.283 1.00 62.31 89 ILE A CA 1
ATOM 708 C C . ILE A 1 89 ? 10.365 10.775 -6.051 1.00 62.31 89 ILE A C 1
ATOM 710 O O . ILE A 1 89 ? 10.822 9.699 -6.508 1.00 62.31 89 ILE A O 1
#

pLDDT: mean 87.39, std 5.77, range [62.31,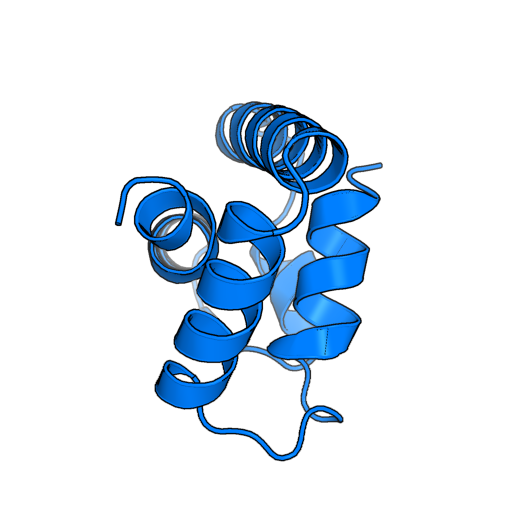 93.38]

Organism: Burkholderia cepacia (NCBI:txid292)